Protein AF-A0A0G4JZX6-F1 (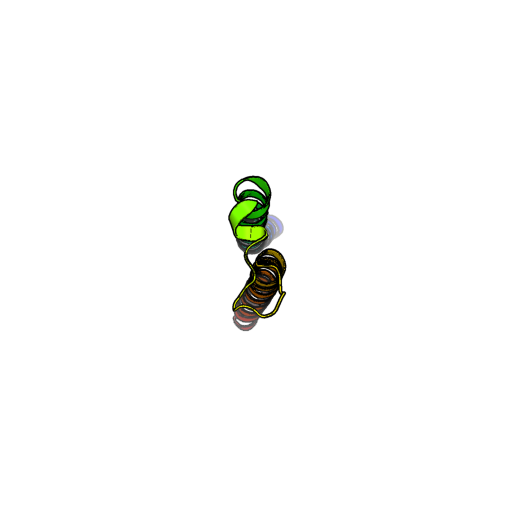afdb_monomer)

Foldseek 3Di:
DVVVVVVVVVVVVVVVLVVLVVVLVVVLVVLVVVLVCCVVVVVVQQQDDDPPPNDGVNVVSVVVSVVVNVVSVVVSVVVVVVVVVPD

pLDDT: mean 73.6, std 12.87, range [43.94, 91.44]

Mean predicted aligned error: 11.57 Å

Solvent-accessible surface area (backbone atoms only — not comparable to full-atom values): 4913 Å² total; per-residue (Å²): 126,71,67,64,63,55,54,54,52,58,49,55,54,47,50,54,56,48,49,54,54,48,50,54,50,52,52,52,49,53,54,52,50,52,51,49,49,47,60,71,75,39,50,78,61,35,73,35,52,43,89,82,67,81,40,44,33,51,60,59,53,50,50,53,51,52,52,51,49,51,51,51,51,52,51,49,52,54,53,55,56,58,60,64,74,74,119

Sequence (87 aa):
MKKSSAQLTDSADKDESLLMGVIFTCVQIIIFFSFILICAFNVPLLGREFLNSGTPLSFVLGMLVIVSGIILTAAYVALANRVTEKE

Radius of gyration: 20.31 Å; Cα contacts (8 Å, |Δi|>4): 30; chains: 1; bounding box: 66×14×43 Å

InterPro domains:
  IPR007436 Protein of unknown function DUF485 [PF04341] (21-86)

Secondary structure (DSSP, 8-state):
-THHHHHHHHHHHHHHHHHHHHHHHHHHHHHHHHHHHHHHH-HHHHTSEETTTTEEHHHHHHHHHHHHHHHHHHHHHHHHHHHHTT-

Organism: NCBI:txid1109412

Structure (mmCIF, N/CA/C/O backbone):
data_AF-A0A0G4JZX6-F1
#
_entry.id   AF-A0A0G4JZX6-F1
#
loop_
_atom_site.group_PDB
_atom_site.id
_atom_site.type_symbol
_atom_site.label_atom_id
_atom_site.label_alt_id
_atom_site.label_comp_id
_atom_site.label_asym_id
_atom_site.label_entity_id
_atom_site.label_seq_id
_atom_site.pdbx_PDB_ins_code
_atom_site.Cartn_x
_atom_site.Cartn_y
_atom_site.Cartn_z
_atom_site.occupancy
_atom_site.B_iso_or_equiv
_atom_site.auth_seq_id
_atom_site.auth_comp_id
_atom_site.auth_asym_id
_atom_site.auth_atom_id
_atom_site.pdbx_PDB_model_num
ATOM 1 N N . MET A 1 1 ? 41.657 1.490 -21.149 1.00 51.50 1 MET A N 1
ATOM 2 C CA . MET A 1 1 ? 40.813 2.673 -20.852 1.00 51.50 1 MET A CA 1
ATOM 3 C C . MET A 1 1 ? 39.298 2.485 -21.062 1.00 51.50 1 MET A C 1
ATOM 5 O O . MET A 1 1 ? 38.563 3.282 -20.508 1.00 51.50 1 MET A O 1
ATOM 9 N N . LYS A 1 2 ? 38.783 1.439 -21.742 1.00 51.62 2 LYS A N 1
ATOM 10 C CA . LYS A 1 2 ? 37.320 1.235 -21.930 1.00 51.62 2 LYS A CA 1
ATOM 11 C C . LYS A 1 2 ? 36.516 0.802 -20.685 1.00 51.62 2 LYS A C 1
ATOM 13 O O . LYS A 1 2 ? 35.303 0.958 -20.672 1.00 51.62 2 LYS A O 1
ATOM 18 N N . LYS A 1 3 ? 37.167 0.288 -19.632 1.00 49.50 3 LYS A N 1
ATOM 19 C CA . LYS A 1 3 ? 36.480 -0.172 -18.406 1.00 49.50 3 LYS A CA 1
ATOM 20 C C . LYS A 1 3 ? 35.848 0.964 -17.585 1.00 49.50 3 LYS A C 1
ATOM 22 O O . LYS A 1 3 ? 34.876 0.716 -16.889 1.00 49.50 3 LYS A O 1
ATOM 27 N N . SER A 1 4 ? 36.375 2.189 -17.686 1.00 53.75 4 SER A N 1
ATOM 28 C CA . SER A 1 4 ? 35.886 3.338 -16.906 1.00 53.75 4 SER A CA 1
ATOM 29 C C . SER A 1 4 ? 34.565 3.898 -17.441 1.00 53.75 4 SER A C 1
ATOM 31 O O . SER A 1 4 ? 33.752 4.370 -16.661 1.00 53.75 4 SER A O 1
ATOM 33 N N . SER A 1 5 ? 34.339 3.829 -18.756 1.00 53.97 5 SER A N 1
ATOM 34 C CA . SER A 1 5 ? 33.131 4.352 -19.408 1.00 53.97 5 SER A CA 1
ATOM 35 C C . SER A 1 5 ? 31.922 3.428 -19.228 1.00 53.97 5 SER A C 1
ATOM 37 O O . SER A 1 5 ? 30.818 3.924 -19.058 1.00 53.97 5 SER A O 1
ATOM 39 N N . ALA A 1 6 ? 32.146 2.106 -19.217 1.00 56.41 6 ALA A N 1
ATOM 40 C CA . ALA A 1 6 ? 31.102 1.095 -19.008 1.00 56.41 6 ALA A CA 1
ATOM 41 C C . ALA A 1 6 ? 30.651 0.986 -17.536 1.00 56.41 6 ALA A C 1
ATOM 43 O O . ALA A 1 6 ? 29.481 0.755 -17.270 1.00 56.41 6 ALA A O 1
ATOM 44 N N . GLN A 1 7 ? 31.560 1.206 -16.576 1.00 53.81 7 GLN A N 1
ATOM 45 C CA . GLN A 1 7 ? 31.230 1.274 -15.141 1.00 53.81 7 GLN A CA 1
ATOM 46 C C . GLN A 1 7 ? 30.353 2.490 -14.789 1.00 53.81 7 GLN A C 1
ATOM 48 O O . GLN A 1 7 ? 29.493 2.400 -13.918 1.00 53.81 7 GLN A O 1
ATOM 53 N N . LEU A 1 8 ? 30.551 3.625 -15.472 1.00 57.34 8 LEU A N 1
ATOM 54 C CA . LEU A 1 8 ? 29.769 4.844 -15.236 1.00 57.34 8 LEU A CA 1
ATOM 55 C C . LEU A 1 8 ? 28.332 4.742 -15.769 1.00 57.34 8 LEU A C 1
ATOM 57 O O . LEU A 1 8 ? 27.428 5.30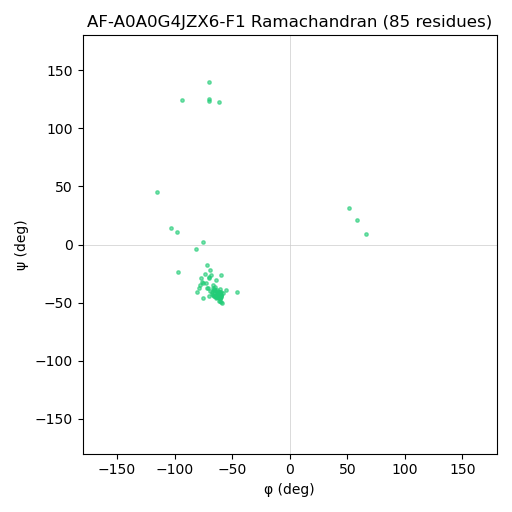8 -15.167 1.00 57.34 8 LEU A O 1
ATOM 61 N N . THR A 1 9 ? 28.115 4.016 -16.869 1.00 59.34 9 THR A N 1
ATOM 62 C CA . THR A 1 9 ? 26.775 3.805 -17.448 1.00 59.34 9 THR A CA 1
ATOM 63 C C . THR A 1 9 ? 25.987 2.731 -16.698 1.00 59.34 9 THR A C 1
ATOM 65 O O . THR A 1 9 ? 24.804 2.922 -16.456 1.00 59.34 9 THR A O 1
ATOM 68 N N . ASP A 1 10 ? 26.649 1.662 -16.243 1.00 56.00 10 ASP A N 1
ATOM 69 C CA . ASP A 1 10 ? 26.035 0.594 -15.435 1.00 56.00 10 ASP A CA 1
ATOM 70 C C . ASP A 1 10 ? 25.664 1.049 -14.009 1.00 56.00 10 ASP A C 1
ATOM 72 O O . ASP A 1 10 ? 24.703 0.546 -13.435 1.00 56.00 10 ASP A O 1
ATOM 76 N N . SER A 1 11 ? 26.389 2.023 -13.440 1.00 57.03 11 SER A N 1
ATOM 77 C CA . SER A 1 11 ? 26.028 2.616 -12.141 1.00 57.03 11 SER A CA 1
ATOM 78 C C . SER A 1 11 ? 24.841 3.579 -12.271 1.00 57.03 11 SER A C 1
ATOM 80 O O . SER A 1 11 ? 23.885 3.457 -11.516 1.00 57.03 11 SER A O 1
ATOM 82 N N . ALA A 1 12 ? 24.849 4.465 -13.277 1.00 58.09 12 ALA A N 1
ATOM 83 C CA . ALA A 1 12 ? 23.785 5.453 -13.477 1.00 58.09 12 ALA A CA 1
ATOM 84 C C . ALA A 1 12 ? 22.416 4.824 -13.818 1.00 58.09 12 ALA A C 1
ATOM 86 O O . ALA A 1 12 ? 21.388 5.301 -13.343 1.00 58.09 12 ALA A O 1
ATOM 87 N N . ASP A 1 13 ? 22.399 3.731 -14.588 1.00 61.16 13 ASP A N 1
ATOM 88 C CA . ASP A 1 13 ? 21.173 2.991 -14.933 1.00 61.16 13 ASP A CA 1
ATOM 89 C C . ASP A 1 13 ? 20.565 2.256 -13.718 1.00 61.16 13 ASP A C 1
ATOM 91 O O . ASP A 1 13 ? 19.352 2.287 -13.468 1.00 61.16 13 ASP A O 1
ATOM 95 N N . LYS A 1 14 ? 21.429 1.670 -12.878 1.00 60.19 14 LYS A N 1
ATOM 96 C CA . LYS A 1 14 ? 21.020 1.065 -11.603 1.00 60.19 14 LYS A CA 1
ATOM 97 C C . LYS A 1 14 ? 20.492 2.112 -10.634 1.00 60.19 14 LYS A C 1
ATOM 99 O O . LYS A 1 14 ? 19.513 1.834 -9.947 1.00 60.19 14 LYS A O 1
ATOM 104 N N . ASP A 1 15 ? 21.085 3.301 -10.602 1.00 62.00 15 ASP A N 1
ATOM 105 C CA . ASP A 1 15 ? 20.636 4.401 -9.749 1.00 62.00 15 ASP A CA 1
ATOM 106 C C . ASP A 1 15 ? 19.217 4.873 -10.125 1.00 62.00 15 ASP A C 1
ATOM 108 O O . ASP A 1 15 ? 18.401 5.105 -9.231 1.00 62.00 15 ASP A O 1
ATOM 112 N N . GLU A 1 16 ? 18.868 4.936 -11.418 1.00 67.81 16 GLU A N 1
ATOM 113 C CA . GLU A 1 16 ? 17.501 5.253 -11.881 1.00 67.81 16 GLU A CA 1
ATOM 114 C C . GLU A 1 16 ? 16.482 4.173 -11.491 1.00 67.81 16 GLU A C 1
ATOM 116 O O . GLU A 1 16 ? 15.398 4.481 -10.977 1.00 67.81 16 GLU A O 1
ATOM 121 N N . SER A 1 17 ? 16.842 2.900 -11.667 1.00 69.44 17 SER A N 1
ATOM 122 C CA . SER A 1 17 ? 15.988 1.767 -11.286 1.00 69.44 17 SER A CA 1
ATOM 123 C C . SER A 1 17 ? 15.791 1.677 -9.767 1.00 69.44 17 SER A C 1
ATOM 125 O O . SER A 1 17 ? 14.682 1.430 -9.282 1.00 69.44 17 SER A O 1
ATOM 127 N N . LEU A 1 18 ? 16.851 1.934 -8.995 1.00 72.50 18 LEU A N 1
ATOM 128 C CA . LEU A 1 18 ? 16.797 1.993 -7.536 1.00 72.50 18 LEU A CA 1
ATOM 129 C C . LEU A 1 18 ? 15.976 3.191 -7.056 1.00 72.50 18 LEU A C 1
ATOM 131 O O . LEU A 1 18 ? 15.166 3.030 -6.144 1.00 72.50 18 LEU A O 1
ATOM 135 N N . LEU A 1 19 ? 16.109 4.364 -7.684 1.00 77.00 19 LEU A N 1
ATOM 136 C CA . LEU A 1 19 ? 15.293 5.540 -7.368 1.00 77.00 19 LEU A CA 1
ATOM 137 C C . LEU A 1 19 ? 13.800 5.270 -7.583 1.00 77.00 19 LEU A C 1
ATOM 139 O O . LEU A 1 19 ? 12.996 5.600 -6.710 1.00 77.00 19 LEU A O 1
ATOM 143 N N . MET A 1 20 ? 13.425 4.610 -8.681 1.00 76.06 20 MET A N 1
ATOM 144 C CA . MET A 1 20 ? 12.043 4.169 -8.920 1.00 76.06 20 MET A CA 1
ATOM 145 C C . MET A 1 20 ? 11.546 3.234 -7.810 1.00 76.06 20 MET A C 1
ATOM 147 O O . MET A 1 20 ? 10.493 3.483 -7.217 1.00 76.06 20 MET A O 1
ATOM 151 N N . GLY A 1 21 ? 12.313 2.194 -7.469 1.00 79.44 21 GLY A N 1
ATOM 152 C CA . GLY A 1 21 ? 11.953 1.262 -6.394 1.00 79.44 21 GLY A CA 1
ATOM 153 C C . GLY A 1 21 ? 11.819 1.938 -5.022 1.00 79.44 21 GLY A C 1
ATOM 154 O O . GLY A 1 21 ? 10.894 1.639 -4.258 1.00 79.44 21 GLY A O 1
ATOM 155 N N . VAL A 1 22 ? 12.694 2.902 -4.721 1.00 82.88 22 VAL A N 1
ATOM 156 C CA . VAL A 1 22 ? 12.663 3.688 -3.478 1.00 82.88 22 VAL A CA 1
ATOM 157 C C . VAL A 1 22 ? 11.430 4.588 -3.422 1.00 82.88 22 VAL A C 1
ATOM 159 O O . VAL A 1 22 ? 10.777 4.637 -2.380 1.00 82.88 22 VAL A O 1
ATOM 162 N N . ILE A 1 23 ? 11.052 5.248 -4.521 1.00 84.12 23 ILE A N 1
ATOM 163 C CA . ILE A 1 23 ? 9.844 6.088 -4.571 1.00 84.12 23 ILE A CA 1
ATOM 164 C C . ILE A 1 23 ? 8.597 5.243 -4.298 1.00 84.12 23 ILE A C 1
ATOM 166 O O . ILE A 1 23 ? 7.798 5.603 -3.435 1.00 84.12 23 ILE A O 1
ATOM 170 N N . PHE A 1 24 ? 8.449 4.094 -4.960 1.00 83.19 24 PHE A N 1
ATOM 171 C CA . PHE A 1 24 ? 7.313 3.195 -4.727 1.00 83.19 24 PHE A CA 1
ATOM 172 C C . PHE A 1 24 ? 7.257 2.690 -3.281 1.00 83.19 24 PHE A C 1
ATOM 174 O O . PHE A 1 24 ? 6.186 2.673 -2.672 1.00 83.19 24 PHE A O 1
ATOM 181 N N . THR A 1 25 ? 8.410 2.346 -2.704 1.00 83.94 25 THR A N 1
ATOM 182 C CA . THR A 1 25 ? 8.508 1.933 -1.297 1.00 83.94 25 THR A CA 1
ATOM 183 C C . THR A 1 25 ? 8.110 3.069 -0.353 1.00 83.94 25 THR A C 1
ATOM 185 O O . THR A 1 25 ? 7.325 2.854 0.569 1.00 83.94 25 THR A O 1
ATOM 188 N N . CYS 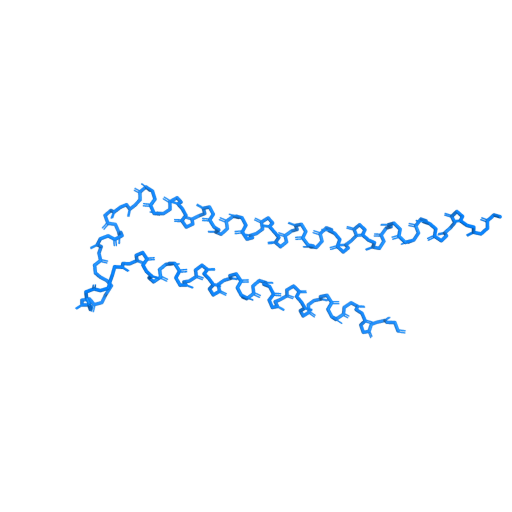A 1 26 ? 8.575 4.296 -0.601 1.00 88.81 26 CYS A N 1
ATOM 189 C CA . CYS A 1 26 ? 8.176 5.478 0.166 1.00 88.81 26 CYS A CA 1
ATOM 190 C C . CYS A 1 26 ? 6.667 5.730 0.093 1.00 88.81 26 CYS A C 1
ATOM 192 O O . CYS A 1 26 ? 6.038 5.970 1.123 1.00 88.81 26 CYS A O 1
ATOM 194 N N . VAL A 1 27 ? 6.061 5.633 -1.094 1.00 87.69 27 VAL A N 1
ATOM 195 C CA . VAL A 1 27 ? 4.607 5.794 -1.252 1.00 87.69 27 VAL A CA 1
ATOM 196 C C . VAL A 1 27 ? 3.856 4.708 -0.476 1.00 87.69 27 VAL A C 1
ATOM 198 O O . VAL A 1 27 ? 2.910 5.022 0.247 1.00 87.69 27 VAL A O 1
ATOM 201 N N . GLN A 1 28 ? 4.309 3.452 -0.536 1.00 86.31 28 GLN A N 1
ATOM 202 C CA . GLN A 1 28 ? 3.723 2.353 0.236 1.00 86.31 28 GLN A CA 1
ATOM 203 C C . GLN A 1 28 ? 3.803 2.607 1.749 1.00 86.31 28 GLN A C 1
ATOM 205 O O . GLN A 1 28 ? 2.822 2.391 2.463 1.00 86.31 28 GLN A O 1
ATOM 210 N N . ILE A 1 29 ? 4.941 3.110 2.239 1.00 88.88 29 ILE A N 1
ATOM 211 C CA . ILE A 1 29 ? 5.119 3.484 3.647 1.00 88.88 29 ILE A CA 1
ATOM 212 C C . ILE A 1 29 ? 4.128 4.582 4.039 1.00 88.88 29 ILE A C 1
ATOM 214 O O . ILE A 1 29 ? 3.467 4.448 5.065 1.00 88.88 29 ILE A O 1
ATOM 218 N N . ILE A 1 30 ? 3.974 5.633 3.227 1.00 91.44 30 ILE A N 1
ATOM 219 C CA . ILE A 1 30 ? 3.042 6.740 3.502 1.00 91.44 30 ILE A CA 1
ATOM 220 C C . ILE A 1 30 ? 1.599 6.233 3.594 1.00 91.44 30 ILE A C 1
ATOM 222 O O . ILE A 1 30 ? 0.873 6.612 4.516 1.00 91.44 30 ILE A O 1
ATOM 226 N N . ILE A 1 31 ? 1.179 5.358 2.677 1.00 87.44 31 ILE A N 1
ATOM 227 C CA . ILE A 1 31 ? -0.170 4.772 2.673 1.00 87.44 31 ILE A CA 1
ATOM 228 C C . ILE A 1 31 ? -0.384 3.918 3.927 1.00 87.44 31 ILE A C 1
ATOM 230 O O . ILE A 1 31 ? -1.396 4.060 4.617 1.00 87.44 31 ILE A O 1
ATOM 234 N N . PHE A 1 32 ? 0.591 3.074 4.262 1.00 85.38 32 PHE A N 1
ATOM 235 C CA . PHE A 1 32 ? 0.540 2.224 5.447 1.00 85.38 32 PHE A CA 1
ATOM 236 C C . PHE A 1 32 ? 0.479 3.040 6.744 1.00 85.38 32 PHE A C 1
ATOM 238 O O . PHE A 1 32 ? -0.358 2.779 7.609 1.00 85.38 32 PHE A O 1
ATOM 245 N N . PHE A 1 33 ? 1.310 4.076 6.868 1.00 87.88 33 PHE A N 1
ATOM 246 C CA . PHE A 1 33 ? 1.317 4.942 8.045 1.00 87.88 33 PHE A CA 1
ATOM 247 C C . PHE A 1 33 ? 0.026 5.755 8.163 1.00 87.88 33 PHE A C 1
ATOM 249 O O . PHE A 1 33 ? -0.493 5.924 9.263 1.00 87.88 33 PHE A O 1
ATOM 256 N N . SER A 1 34 ? -0.533 6.207 7.038 1.00 84.50 34 SER A N 1
ATOM 257 C CA . SER A 1 34 ? -1.820 6.911 7.002 1.00 84.50 34 SER A CA 1
ATOM 258 C C . SER A 1 34 ? -2.959 6.028 7.525 1.00 84.50 34 SER A C 1
ATOM 260 O O . SER A 1 34 ? -3.788 6.487 8.311 1.00 84.50 34 SER A O 1
ATOM 262 N N . PHE A 1 35 ? -2.963 4.739 7.166 1.00 82.88 35 PHE A N 1
ATOM 263 C CA . PHE A 1 35 ? -3.896 3.759 7.726 1.00 82.88 35 PHE A CA 1
ATOM 264 C C . PHE A 1 35 ? -3.705 3.571 9.232 1.00 82.88 35 PHE A C 1
ATOM 266 O O . PHE A 1 35 ? -4.683 3.597 9.980 1.00 82.88 35 PHE A O 1
ATOM 273 N N . ILE A 1 36 ? -2.457 3.442 9.693 1.00 85.12 36 ILE A N 1
ATOM 274 C CA . ILE A 1 36 ? -2.155 3.333 11.126 1.00 85.12 36 ILE A CA 1
ATOM 275 C C . ILE A 1 36 ? -2.628 4.577 11.884 1.00 85.12 36 ILE A C 1
ATOM 277 O O . ILE A 1 36 ? -3.257 4.428 12.928 1.00 85.12 36 ILE A O 1
ATOM 281 N N . LEU A 1 37 ? -2.393 5.790 11.368 1.00 84.62 37 LEU A N 1
ATOM 282 C CA . LEU A 1 37 ? -2.862 7.028 12.003 1.00 84.62 37 LEU A CA 1
ATOM 283 C C . LEU A 1 37 ? -4.387 7.063 12.122 1.00 84.62 37 LEU A C 1
ATOM 285 O O . LEU A 1 37 ? -4.914 7.412 13.176 1.00 84.62 37 LEU A O 1
ATOM 289 N N . ILE A 1 38 ? -5.104 6.682 11.065 1.00 79.75 38 ILE A N 1
ATOM 290 C CA . ILE A 1 38 ? -6.567 6.586 11.102 1.00 79.75 38 ILE A CA 1
ATOM 291 C C . ILE A 1 38 ? -7.015 5.570 12.158 1.00 79.75 38 ILE A C 1
ATOM 293 O O . ILE A 1 38 ? -7.923 5.858 12.935 1.00 79.75 38 ILE A O 1
ATOM 297 N N . CYS A 1 39 ? -6.350 4.420 12.234 1.00 75.56 39 CYS A N 1
ATOM 298 C CA . CYS A 1 39 ? -6.660 3.376 13.206 1.00 75.56 39 CYS A CA 1
ATOM 299 C C . CYS A 1 39 ? -6.386 3.826 14.655 1.00 75.56 39 CYS A C 1
ATOM 301 O O . CYS A 1 39 ? -7.172 3.538 15.554 1.00 75.56 39 CYS A O 1
ATOM 303 N N . ALA A 1 40 ? -5.302 4.576 14.876 1.00 80.69 40 ALA A N 1
ATOM 304 C CA . ALA A 1 40 ? -4.852 5.009 16.197 1.00 80.69 40 ALA A CA 1
ATOM 305 C C . ALA A 1 40 ? -5.615 6.229 16.741 1.00 80.69 40 ALA A C 1
ATOM 307 O O . ALA A 1 40 ? -5.945 6.265 17.924 1.00 80.69 40 ALA A O 1
ATOM 308 N N . PHE A 1 41 ? -5.905 7.228 15.900 1.00 76.62 41 PHE A N 1
ATOM 309 C CA . PHE A 1 41 ? -6.515 8.492 16.338 1.00 76.62 41 PHE A CA 1
ATOM 310 C C . PHE A 1 41 ? -8.036 8.537 16.159 1.00 76.62 41 PHE A C 1
ATOM 312 O O . PHE A 1 41 ? -8.709 9.283 16.865 1.00 76.62 41 PHE A O 1
ATOM 319 N N . ASN A 1 42 ? -8.600 7.738 15.248 1.00 69.06 42 ASN A N 1
ATOM 320 C CA . ASN A 1 42 ? -10.026 7.759 14.911 1.00 69.06 42 ASN A CA 1
ATOM 321 C C . ASN A 1 42 ? -10.743 6.445 15.272 1.00 69.06 42 ASN A C 1
ATOM 323 O O . ASN A 1 42 ? -11.590 5.943 14.533 1.00 69.06 42 ASN A O 1
ATOM 327 N N . VAL A 1 43 ? -10.470 5.928 16.472 1.00 61.34 43 VAL A N 1
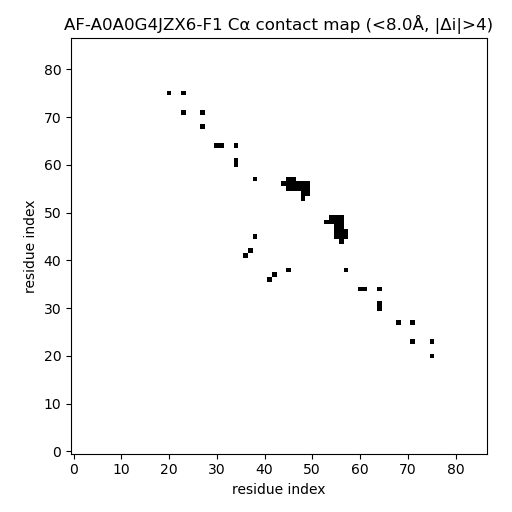ATOM 328 C CA . VAL A 1 43 ? -11.168 4.781 17.085 1.00 61.34 43 VAL A CA 1
ATOM 329 C C . VAL A 1 43 ? -12.713 4.845 16.978 1.00 61.34 43 VAL A C 1
ATOM 331 O O . VAL A 1 43 ? -13.313 3.819 16.650 1.00 61.34 43 VAL A O 1
ATOM 334 N N . PRO A 1 44 ? -13.404 5.998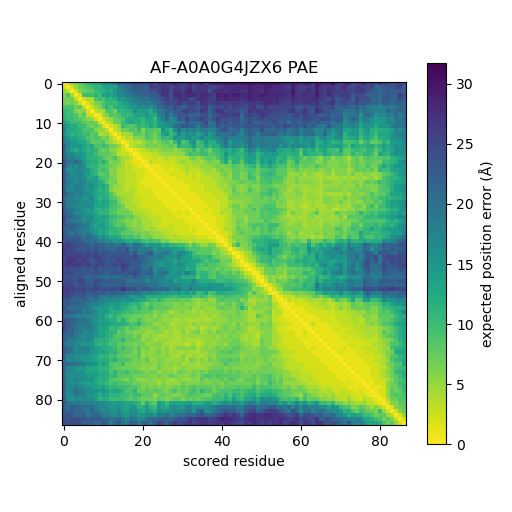 17.153 1.00 62.34 44 PRO A N 1
ATOM 335 C CA . PRO A 1 44 ? -14.865 6.057 16.994 1.00 62.34 44 PRO A CA 1
ATOM 336 C C . PRO A 1 44 ? -15.368 5.888 15.548 1.00 62.34 44 PRO A C 1
ATOM 338 O O . PRO A 1 44 ? -16.517 5.500 15.355 1.00 62.34 44 PRO A O 1
ATOM 341 N N . LEU A 1 45 ? -14.541 6.142 14.527 1.00 59.97 45 LEU A N 1
ATOM 342 C CA . LEU A 1 45 ? -14.859 5.794 13.132 1.00 59.97 45 LEU A CA 1
ATOM 343 C C . LEU A 1 45 ? -14.671 4.295 12.877 1.00 59.97 45 LEU A C 1
ATOM 345 O O . LEU A 1 45 ? -15.365 3.722 12.046 1.00 59.97 45 LEU A O 1
ATOM 349 N N . LEU A 1 46 ? -13.765 3.657 13.615 1.00 56.38 46 LEU A N 1
ATOM 350 C CA . LEU A 1 46 ? -13.412 2.249 13.467 1.00 56.38 46 LEU A CA 1
ATOM 351 C C . LEU A 1 46 ? -14.508 1.296 13.963 1.00 56.38 46 LEU A C 1
ATOM 353 O O . LEU A 1 46 ? -14.745 0.250 13.361 1.00 56.38 46 LEU A O 1
ATOM 357 N N . GLY A 1 47 ? -15.175 1.686 15.051 1.00 59.06 47 GLY A N 1
ATOM 358 C CA . GLY A 1 47 ? -16.321 0.976 15.616 1.00 59.06 47 GLY A CA 1
ATOM 359 C C . GLY A 1 47 ? -17.647 1.278 14.919 1.00 59.06 47 GLY A C 1
ATOM 360 O O . GLY A 1 47 ? -18.659 0.685 15.283 1.00 59.06 47 GLY A O 1
ATOM 361 N N . ARG A 1 48 ? -17.675 2.188 13.929 1.00 67.62 48 ARG A N 1
ATOM 362 C CA . ARG A 1 48 ? -18.876 2.361 13.109 1.00 67.62 48 ARG A CA 1
ATOM 363 C C . ARG A 1 48 ? -19.044 1.141 12.226 1.00 67.62 48 ARG A C 1
ATOM 365 O O . ARG A 1 48 ? -18.153 0.778 11.458 1.00 67.62 48 ARG A O 1
ATOM 372 N N . GLU A 1 49 ? -20.220 0.546 12.331 1.00 69.00 49 GLU A N 1
ATOM 373 C CA . GLU A 1 49 ? -20.649 -0.475 11.399 1.00 69.00 49 GLU A CA 1
ATOM 374 C C . GLU A 1 49 ? -20.722 0.138 10.005 1.00 69.00 49 GLU A C 1
ATOM 376 O O . GLU A 1 49 ? -21.406 1.139 9.762 1.00 69.00 49 GLU A O 1
ATOM 381 N N . PHE A 1 50 ? -19.987 -0.457 9.078 1.00 69.62 50 PHE A N 1
ATOM 382 C CA . PHE A 1 50 ? -20.132 -0.130 7.678 1.00 69.62 50 PHE A CA 1
ATOM 383 C C . PHE A 1 50 ? -21.486 -0.667 7.207 1.00 69.62 50 PHE A C 1
ATOM 385 O O . PHE A 1 50 ? -21.770 -1.848 7.371 1.00 69.62 50 PHE A O 1
ATOM 392 N N . LEU A 1 51 ? -22.341 0.207 6.664 1.00 67.31 51 LEU A N 1
ATOM 393 C CA . LEU A 1 51 ? -23.611 -0.164 6.018 1.00 67.31 51 LEU A CA 1
ATOM 394 C C . LEU A 1 51 ? -24.541 -1.083 6.841 1.00 67.31 51 LEU A C 1
ATOM 396 O O . LEU A 1 51 ? -25.287 -1.870 6.262 1.00 67.31 51 LEU A O 1
ATOM 400 N N . ASN A 1 52 ? -24.537 -0.978 8.177 1.00 65.38 52 ASN A N 1
ATOM 401 C CA . ASN A 1 52 ? -25.436 -1.751 9.049 1.00 65.38 52 ASN A CA 1
ATOM 402 C C . ASN A 1 52 ? -25.290 -3.286 8.880 1.00 65.38 52 ASN A C 1
ATOM 404 O O . ASN A 1 52 ? -26.215 -4.041 9.184 1.00 65.38 52 ASN A O 1
ATOM 408 N N . SER A 1 53 ? -24.142 -3.741 8.354 1.00 65.69 53 SER A N 1
ATOM 409 C CA . SER A 1 53 ? -23.835 -5.145 8.044 1.00 65.69 53 SER A CA 1
ATOM 410 C C . SER A 1 53 ? -23.006 -5.837 9.133 1.00 65.69 53 SER A C 1
ATOM 412 O O . SER A 1 53 ? -22.453 -6.910 8.896 1.00 65.69 53 SER A O 1
ATOM 414 N N . GLY A 1 54 ? -22.844 -5.209 10.307 1.00 73.62 54 GLY A N 1
ATOM 415 C CA . GLY A 1 54 ? -21.997 -5.708 11.399 1.00 73.62 54 GLY A CA 1
ATOM 416 C C . GLY A 1 54 ? -20.496 -5.737 11.079 1.00 73.62 54 GLY A C 1
ATOM 417 O O . GLY A 1 54 ? -19.712 -6.311 11.829 1.00 73.62 54 GLY A O 1
ATOM 418 N N . THR A 1 55 ? -20.068 -5.152 9.953 1.00 76.44 55 THR A N 1
ATOM 419 C CA . THR A 1 55 ? -18.659 -5.155 9.538 1.00 76.44 55 THR A CA 1
ATOM 420 C C . THR A 1 55 ? -17.961 -3.889 10.039 1.00 76.44 55 THR A C 1
ATOM 422 O O . THR A 1 55 ? -18.420 -2.788 9.720 1.00 76.44 55 THR A O 1
ATOM 425 N N . PRO A 1 56 ? -16.857 -3.999 10.798 1.00 80.06 56 PRO A N 1
ATOM 426 C CA . PRO A 1 56 ? -16.153 -2.828 11.303 1.00 80.06 56 PRO A CA 1
ATOM 427 C C . PRO A 1 56 ? -15.450 -2.088 10.161 1.00 80.06 56 PRO A C 1
ATOM 429 O O . PRO A 1 56 ? -14.842 -2.701 9.278 1.00 80.06 56 PRO A O 1
ATOM 432 N N . LEU A 1 57 ? -15.494 -0.755 10.191 1.00 80.62 57 LEU A N 1
ATOM 433 C CA . LEU A 1 57 ? -14.906 0.094 9.151 1.00 80.62 57 LEU A CA 1
ATOM 434 C C . LEU A 1 57 ? -13.388 -0.124 8.986 1.00 80.62 57 LEU A C 1
ATOM 436 O O . LEU A 1 57 ? -12.857 0.049 7.888 1.00 80.62 57 LEU A O 1
ATOM 440 N N . SER A 1 58 ? -12.692 -0.571 10.042 1.00 78.44 58 SER A N 1
ATOM 441 C CA . SER A 1 58 ? -11.278 -0.989 9.979 1.00 78.44 58 SER A CA 1
AT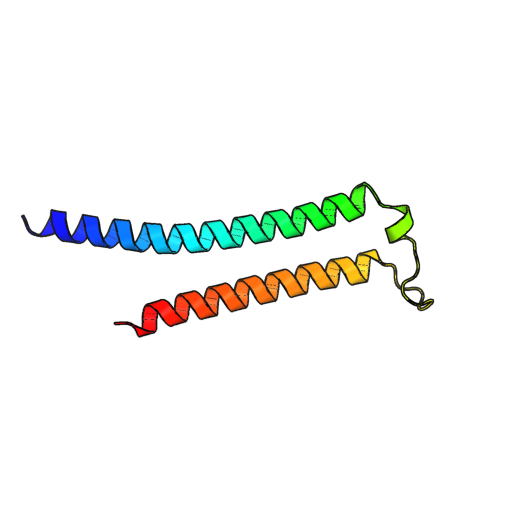OM 442 C C . SER A 1 58 ? -11.022 -2.068 8.944 1.00 78.44 58 SER A C 1
ATOM 444 O O . SER A 1 58 ? -9.987 -2.037 8.286 1.00 78.44 58 SER A O 1
ATOM 446 N N . PHE A 1 59 ? -11.939 -3.025 8.805 1.00 82.69 59 PHE A N 1
ATOM 447 C CA . PHE A 1 59 ? -11.769 -4.136 7.881 1.00 82.69 59 PHE A CA 1
ATOM 448 C C . PHE A 1 59 ? -11.795 -3.645 6.431 1.00 82.69 59 PHE A C 1
ATOM 450 O O . PHE A 1 59 ? -10.932 -4.000 5.629 1.00 82.69 59 PHE A O 1
ATOM 457 N N . VAL A 1 60 ? -12.734 -2.750 6.116 1.00 84.38 60 VAL A N 1
ATOM 458 C CA . VAL A 1 60 ? -12.851 -2.125 4.791 1.00 84.38 60 VAL A CA 1
ATOM 459 C C . VAL A 1 60 ? -11.624 -1.269 4.481 1.00 84.38 60 VAL A C 1
ATOM 461 O O . VAL A 1 60 ? -11.053 -1.376 3.397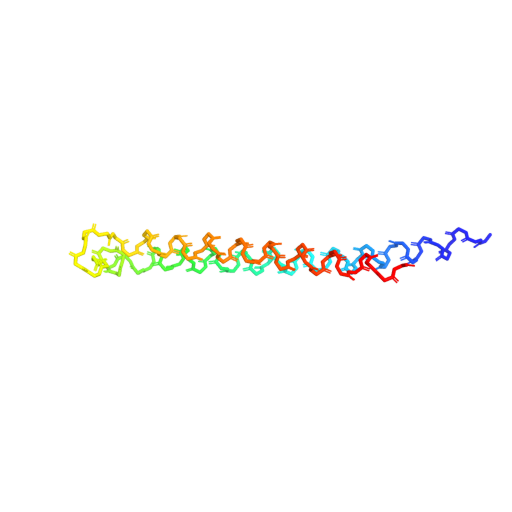 1.00 84.38 60 VAL A O 1
ATOM 464 N N . LEU A 1 61 ? -11.176 -0.459 5.443 1.00 84.06 61 LEU A N 1
ATOM 465 C CA . LEU A 1 61 ? -9.967 0.352 5.294 1.00 84.06 61 LEU A CA 1
ATOM 466 C C . LEU A 1 61 ? -8.711 -0.514 5.117 1.00 84.06 61 LEU A C 1
ATOM 468 O O . LEU A 1 61 ? -7.882 -0.210 4.265 1.00 84.06 61 LEU A O 1
ATOM 472 N N . GLY A 1 62 ? -8.594 -1.618 5.859 1.00 84.12 62 GLY A N 1
ATOM 473 C CA . GLY A 1 62 ? -7.502 -2.578 5.705 1.00 84.12 62 GLY A CA 1
ATOM 474 C C . GLY A 1 62 ? -7.484 -3.211 4.312 1.00 84.12 62 GLY A C 1
ATOM 475 O O . GLY A 1 62 ? -6.431 -3.272 3.679 1.00 84.12 62 GLY A O 1
ATOM 476 N N . MET A 1 63 ? -8.650 -3.602 3.784 1.00 87.56 63 MET A N 1
ATOM 477 C CA . MET A 1 63 ? -8.761 -4.086 2.402 1.00 87.56 63 MET A CA 1
ATOM 478 C C . MET A 1 63 ? -8.333 -3.026 1.385 1.00 87.56 63 MET A C 1
ATOM 480 O O . MET A 1 63 ? -7.596 -3.347 0.455 1.00 87.56 63 MET A O 1
ATOM 484 N N . LEU A 1 64 ? -8.735 -1.767 1.574 1.00 86.25 64 LEU A N 1
ATOM 485 C CA . LEU A 1 64 ? -8.323 -0.659 0.707 1.00 86.25 64 LEU A CA 1
ATOM 486 C C . LEU A 1 64 ? -6.798 -0.507 0.651 1.00 86.25 64 LEU A C 1
ATOM 488 O O . LEU A 1 64 ? -6.238 -0.324 -0.428 1.00 86.25 64 LEU A O 1
ATOM 492 N N . VAL A 1 65 ? -6.119 -0.634 1.792 1.00 87.12 65 VAL A N 1
ATOM 493 C CA . VAL A 1 65 ? -4.651 -0.560 1.873 1.00 87.12 65 VAL A CA 1
ATOM 494 C C . VAL A 1 65 ? -3.990 -1.719 1.134 1.00 87.12 65 VAL A C 1
ATOM 496 O O . VAL A 1 65 ? -3.044 -1.499 0.378 1.00 87.12 65 VAL A O 1
ATOM 499 N N . ILE A 1 66 ? -4.493 -2.943 1.312 1.00 88.19 66 ILE A N 1
ATOM 500 C CA . ILE A 1 66 ? -3.971 -4.129 0.616 1.00 88.19 66 ILE A CA 1
ATOM 501 C C . ILE A 1 66 ? -4.122 -3.959 -0.897 1.00 88.19 66 ILE A C 1
ATOM 503 O O . ILE A 1 66 ? -3.155 -4.134 -1.637 1.00 88.19 66 ILE A O 1
ATOM 507 N N . VAL A 1 67 ? -5.313 -3.563 -1.356 1.00 91.00 67 VAL A N 1
ATOM 508 C CA . VAL A 1 67 ? -5.587 -3.309 -2.777 1.00 91.00 67 VAL A CA 1
ATOM 509 C C . VAL A 1 67 ? -4.669 -2.215 -3.317 1.00 91.00 67 VAL A C 1
ATOM 511 O O . VAL A 1 67 ? -4.087 -2.385 -4.385 1.00 91.00 67 VAL A O 1
ATOM 514 N N . SER A 1 68 ? -4.470 -1.129 -2.567 1.00 86.56 68 SER A N 1
ATOM 515 C CA . SER A 1 68 ? -3.541 -0.065 -2.953 1.00 86.56 68 SER A CA 1
ATOM 516 C C . SER A 1 68 ? -2.108 -0.577 -3.107 1.00 86.56 68 SER A C 1
ATOM 518 O O . SER A 1 68 ? -1.435 -0.201 -4.064 1.00 86.56 68 SER A O 1
ATOM 520 N N . GLY A 1 69 ? -1.651 -1.455 -2.209 1.00 85.81 69 GLY A N 1
ATOM 521 C CA . GLY A 1 69 ? -0.334 -2.085 -2.308 1.00 85.81 69 GLY A CA 1
ATOM 522 C C . GLY A 1 69 ? -0.197 -2.951 -3.558 1.00 85.81 69 GLY A C 1
ATOM 523 O O . GLY A 1 69 ? 0.781 -2.816 -4.287 1.00 85.81 69 GLY A O 1
ATOM 524 N N . ILE A 1 70 ? -1.208 -3.771 -3.862 1.00 89.31 70 ILE A N 1
ATOM 525 C CA . ILE A 1 70 ? -1.238 -4.595 -5.081 1.00 89.31 70 ILE A CA 1
ATOM 526 C C . ILE A 1 70 ? -1.165 -3.714 -6.330 1.00 89.31 70 ILE A C 1
ATOM 528 O O . ILE A 1 70 ? -0.385 -4.007 -7.234 1.00 89.31 70 ILE A O 1
ATOM 532 N N . ILE A 1 71 ? -1.938 -2.624 -6.378 1.00 88.88 71 ILE A N 1
ATOM 533 C CA . ILE A 1 71 ? -1.926 -1.679 -7.503 1.00 88.88 71 ILE A CA 1
ATOM 534 C C . ILE A 1 71 ? -0.542 -1.050 -7.656 1.00 88.88 71 ILE A C 1
ATOM 536 O O . ILE A 1 71 ? -0.029 -0.991 -8.770 1.00 88.88 71 ILE A O 1
ATOM 540 N N . LEU A 1 72 ? 0.084 -0.622 -6.556 1.00 84.25 72 LEU A N 1
ATOM 541 C CA . LEU A 1 72 ? 1.437 -0.070 -6.586 1.00 84.25 72 LEU A CA 1
ATOM 542 C C . LEU A 1 72 ? 2.454 -1.088 -7.102 1.00 84.25 72 LEU A C 1
ATOM 544 O O . LEU A 1 72 ? 3.262 -0.757 -7.964 1.00 84.25 72 LEU A O 1
ATOM 548 N N . THR A 1 73 ? 2.407 -2.329 -6.615 1.00 85.12 73 THR A N 1
ATOM 549 C CA . THR A 1 73 ? 3.307 -3.393 -7.075 1.00 85.12 73 THR A CA 1
ATOM 550 C C . THR A 1 73 ? 3.080 -3.716 -8.551 1.00 85.12 73 THR A C 1
ATOM 552 O O . THR A 1 73 ? 4.043 -3.807 -9.307 1.00 85.12 73 THR A O 1
ATOM 555 N N . ALA A 1 74 ? 1.827 -3.834 -8.991 1.00 85.38 74 ALA A N 1
ATOM 556 C CA . ALA A 1 74 ? 1.494 -4.087 -10.390 1.00 85.38 74 ALA A CA 1
ATOM 557 C C . ALA A 1 74 ? 1.942 -2.933 -11.299 1.00 85.38 74 ALA A C 1
ATOM 559 O O . ALA A 1 74 ? 2.507 -3.176 -12.363 1.00 85.38 74 ALA A O 1
ATOM 560 N N . ALA A 1 75 ? 1.743 -1.685 -10.868 1.00 84.12 75 ALA A N 1
ATOM 561 C CA . ALA A 1 75 ? 2.198 -0.501 -11.588 1.00 84.12 75 ALA A CA 1
ATOM 562 C C . ALA A 1 75 ? 3.728 -0.450 -11.680 1.00 84.12 75 ALA A C 1
ATOM 564 O O . ALA A 1 75 ? 4.256 -0.198 -12.759 1.00 84.12 75 ALA A O 1
ATOM 565 N N . TYR A 1 76 ? 4.437 -0.750 -10.588 1.00 81.06 76 TYR A N 1
ATOM 566 C CA . TYR A 1 76 ? 5.896 -0.845 -10.586 1.00 81.06 76 TYR A CA 1
ATOM 567 C C . TYR A 1 76 ? 6.393 -1.914 -11.565 1.00 81.06 76 TYR A C 1
ATOM 569 O O . TYR A 1 76 ? 7.230 -1.618 -12.411 1.00 81.06 76 TYR A O 1
ATOM 577 N N . VAL A 1 77 ? 5.842 -3.131 -11.511 1.00 82.00 77 VAL A N 1
ATOM 578 C CA . VAL A 1 77 ? 6.230 -4.229 -12.415 1.00 82.00 77 VAL A CA 1
ATOM 579 C C . VAL A 1 77 ? 5.914 -3.883 -13.871 1.00 82.00 77 VAL A C 1
ATOM 581 O O . VAL A 1 77 ? 6.731 -4.137 -14.750 1.00 82.00 77 VAL A O 1
ATOM 584 N N . ALA A 1 78 ? 4.767 -3.258 -14.146 1.00 81.94 78 ALA A N 1
ATOM 585 C CA . ALA A 1 78 ? 4.409 -2.828 -15.495 1.00 81.94 78 ALA A CA 1
ATOM 586 C C . ALA A 1 78 ? 5.350 -1.737 -16.034 1.00 81.94 78 ALA A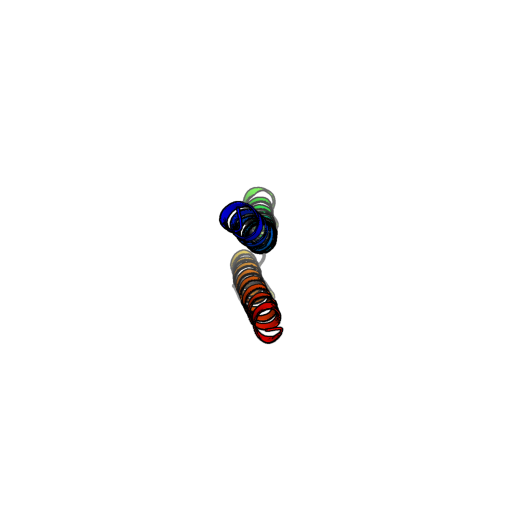 C 1
ATOM 588 O O . ALA A 1 78 ? 5.698 -1.760 -17.213 1.00 81.94 78 ALA A O 1
ATOM 589 N N . LEU A 1 79 ? 5.771 -0.789 -15.191 1.00 79.75 79 LEU A N 1
ATOM 590 C CA . LEU A 1 79 ? 6.740 0.244 -15.566 1.00 79.75 79 LEU A CA 1
ATOM 591 C C . LEU A 1 79 ? 8.141 -0.340 -15.763 1.00 79.75 79 LEU A C 1
ATOM 593 O O . LEU A 1 79 ? 8.775 -0.037 -16.769 1.00 79.75 79 LEU A O 1
ATOM 597 N N . ALA A 1 80 ? 8.590 -1.216 -14.863 1.00 74.62 80 ALA A N 1
ATOM 598 C CA . ALA A 1 80 ? 9.875 -1.900 -14.974 1.00 74.62 80 ALA A CA 1
ATOM 599 C C . ALA A 1 80 ? 9.950 -2.751 -16.251 1.00 74.62 80 ALA A C 1
ATOM 601 O O . ALA A 1 80 ? 10.901 -2.631 -17.017 1.00 74.62 80 ALA A O 1
ATOM 602 N N . ASN A 1 81 ? 8.901 -3.524 -16.550 1.00 75.56 81 ASN A N 1
ATOM 603 C CA . ASN A 1 81 ? 8.844 -4.339 -17.766 1.00 75.56 81 ASN A CA 1
ATOM 604 C C . ASN A 1 81 ? 8.838 -3.488 -19.049 1.00 75.56 81 ASN A C 1
ATOM 606 O O . ASN A 1 81 ? 9.364 -3.918 -20.070 1.00 75.56 81 ASN A O 1
ATOM 610 N N . ARG A 1 82 ? 8.285 -2.268 -19.007 1.00 68.62 82 ARG A N 1
ATOM 611 C CA . ARG A 1 82 ? 8.306 -1.328 -20.143 1.00 68.62 82 ARG A CA 1
ATOM 612 C C . ARG A 1 82 ? 9.668 -0.691 -20.399 1.00 68.62 82 ARG A C 1
ATOM 614 O O . ARG A 1 82 ? 9.918 -0.275 -21.526 1.00 68.62 82 ARG A O 1
ATOM 621 N N . VAL A 1 83 ? 10.523 -0.583 -19.383 1.00 62.06 83 VAL A N 1
ATOM 622 C CA . VAL A 1 83 ? 11.907 -0.110 -19.552 1.00 62.06 83 VAL A CA 1
ATOM 623 C C . VAL A 1 83 ? 12.738 -1.162 -20.288 1.00 62.06 83 VAL A C 1
ATOM 625 O O . VAL A 1 83 ? 13.514 -0.811 -21.168 1.00 62.06 83 VAL A O 1
ATOM 628 N N . THR A 1 84 ? 12.511 -2.448 -20.009 1.00 55.16 84 THR A N 1
ATOM 629 C CA . THR A 1 84 ? 13.242 -3.556 -20.646 1.00 55.16 84 THR A CA 1
ATOM 630 C C . THR A 1 84 ? 12.899 -3.749 -22.128 1.00 55.16 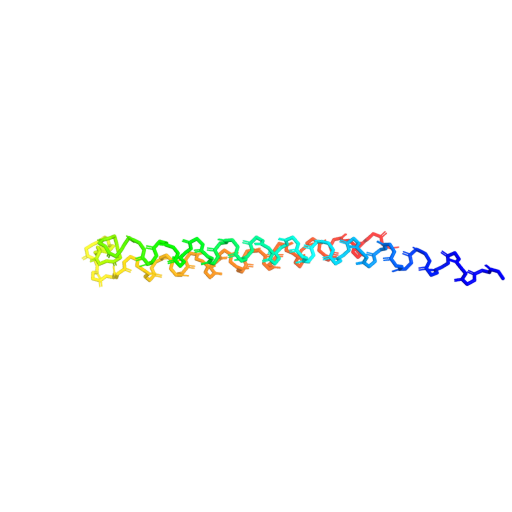84 THR A C 1
ATOM 632 O O . THR A 1 84 ? 13.746 -4.192 -22.890 1.00 55.16 84 THR A O 1
ATOM 635 N N . GLU A 1 85 ? 11.692 -3.388 -22.573 1.00 53.94 85 GLU A N 1
ATOM 636 C CA . GLU A 1 85 ? 11.267 -3.552 -23.978 1.00 53.94 85 GLU A CA 1
ATOM 637 C C . GLU A 1 85 ? 11.892 -2.519 -24.943 1.00 53.94 85 GLU A C 1
ATOM 639 O O . GLU A 1 85 ? 11.564 -2.489 -26.126 1.00 53.94 85 GLU A O 1
ATOM 644 N N . LYS A 1 86 ? 12.770 -1.640 -24.441 1.00 45.88 86 LYS A N 1
ATOM 645 C CA . LYS A 1 86 ? 13.446 -0.590 -25.216 1.00 45.88 86 LYS A CA 1
ATOM 646 C C . LYS A 1 86 ? 14.910 -0.899 -25.568 1.00 45.88 86 LYS A C 1
ATOM 648 O O . LYS A 1 86 ? 15.609 0.022 -25.992 1.00 45.88 86 LYS A O 1
ATOM 653 N N . GLU A 1 87 ? 15.345 -2.150 -25.414 1.00 43.94 87 GLU A N 1
ATOM 654 C CA . GLU A 1 87 ? 16.594 -2.689 -25.992 1.00 43.94 87 GLU A CA 1
ATOM 655 C C . GLU A 1 87 ? 16.321 -3.469 -27.286 1.00 43.94 87 GLU A C 1
ATOM 657 O O . GLU A 1 87 ? 17.182 -3.411 -28.196 1.00 43.94 87 GLU A O 1
#